Protein AF-A0A2D4IAH4-F1 (afdb_monomer_lite)

pLDDT: mean 91.35, std 11.67, range [55.0, 98.5]

Sequence (108 aa):
AYKLTPSGYEWGRQNTDKGNNPKGYLPSHYERVQMLLSDRFLGFFMVPAQSSWNYNFMGVRHDPNMKYELQLANPKEFYHEVHRPSHFLNFALLQEGEVYSADREDLY

Organism: NCBI:txid129467

Radius of gyration: 23.67 Å; chains: 1; bounding box: 60×44×48 Å

Structure (mmCIF, N/CA/C/O backbone):
data_AF-A0A2D4IAH4-F1
#
_entry.id   AF-A0A2D4IAH4-F1
#
loop_
_atom_site.group_PDB
_atom_site.id
_atom_site.type_symbol
_atom_site.label_atom_id
_atom_site.label_alt_id
_atom_site.label_comp_id
_atom_site.label_asym_id
_atom_site.label_entity_id
_atom_site.label_seq_id
_atom_site.pdbx_PDB_ins_code
_atom_site.Cartn_x
_atom_site.Cartn_y
_atom_site.Cartn_z
_atom_site.occupancy
_atom_site.B_iso_or_equiv
_atom_site.auth_seq_id
_atom_site.auth_comp_id
_atom_site.auth_asym_id
_atom_site.auth_atom_id
_atom_site.pdbx_PDB_model_num
ATOM 1 N N . ALA A 1 1 ? -2.003 -2.938 16.157 1.00 94.25 1 ALA A N 1
ATOM 2 C CA . ALA A 1 1 ? -2.976 -2.637 15.092 1.00 94.25 1 ALA A CA 1
ATOM 3 C C . ALA A 1 1 ? -3.923 -1.540 15.570 1.00 94.25 1 ALA A C 1
ATOM 5 O O . ALA A 1 1 ? -4.092 -1.386 16.780 1.00 94.25 1 ALA A O 1
ATOM 6 N N . TYR A 1 2 ? -4.510 -0.781 14.644 1.00 97.81 2 TYR A N 1
ATOM 7 C CA . TYR A 1 2 ? -5.441 0.312 14.937 1.00 97.81 2 TYR A CA 1
ATOM 8 C C . TYR A 1 2 ? -6.688 0.187 14.063 1.00 97.81 2 TYR A C 1
ATOM 10 O O . TYR A 1 2 ? -6.593 -0.301 12.939 1.00 97.81 2 TYR A O 1
ATOM 18 N N . LYS A 1 3 ? -7.834 0.647 14.566 1.00 98.06 3 LYS A N 1
ATOM 19 C CA . LYS A 1 3 ? -9.050 0.865 13.768 1.00 98.06 3 LYS A CA 1
ATOM 20 C C . LYS A 1 3 ? -9.460 2.335 13.859 1.00 98.06 3 LYS A C 1
ATOM 22 O O . LYS A 1 3 ? -9.209 2.970 14.884 1.00 98.06 3 LYS A O 1
ATOM 27 N N . LEU A 1 4 ? -10.083 2.861 12.809 1.00 98.00 4 LEU A N 1
ATOM 28 C CA . LEU A 1 4 ? -10.645 4.212 12.822 1.00 98.00 4 LEU A CA 1
ATOM 29 C C . LEU A 1 4 ? -11.924 4.261 13.662 1.00 98.00 4 LEU A C 1
ATOM 31 O O . LEU A 1 4 ? -12.715 3.316 13.649 1.00 98.00 4 LEU A O 1
ATOM 35 N N . THR A 1 5 ? -12.138 5.381 14.349 1.00 98.19 5 THR A N 1
ATOM 36 C CA . THR A 1 5 ? -13.449 5.728 14.911 1.00 98.19 5 THR A CA 1
ATOM 37 C C . THR A 1 5 ? -14.321 6.390 13.837 1.00 98.19 5 THR A C 1
ATOM 39 O O . THR A 1 5 ? -13.786 6.938 12.868 1.00 98.19 5 THR A O 1
ATOM 42 N N . PRO A 1 6 ? -15.659 6.410 13.988 1.00 98.12 6 PRO A N 1
ATOM 43 C CA . PRO A 1 6 ? -16.531 7.147 13.069 1.00 98.12 6 PRO A CA 1
ATOM 44 C C . PRO A 1 6 ? -16.164 8.635 12.950 1.00 98.12 6 PRO A C 1
ATOM 46 O O . PRO A 1 6 ? -16.146 9.183 11.851 1.00 98.12 6 PRO A O 1
ATOM 49 N N . SER A 1 7 ? -15.797 9.279 14.065 1.00 97.44 7 SER A N 1
ATOM 50 C CA . SER A 1 7 ? -15.331 10.671 14.062 1.00 97.44 7 SER A CA 1
ATOM 51 C C . SER A 1 7 ? -13.999 10.838 13.327 1.00 97.44 7 SER A C 1
ATOM 53 O O . SER A 1 7 ? -13.841 11.790 12.567 1.00 97.44 7 SER A O 1
ATOM 55 N N . GLY A 1 8 ? -13.065 9.895 13.492 1.00 97.69 8 GLY A N 1
ATOM 56 C CA . GLY A 1 8 ? -11.800 9.887 12.759 1.00 97.69 8 GLY A CA 1
ATOM 57 C C . GLY A 1 8 ? -11.974 9.719 11.250 1.00 97.69 8 GLY A C 1
ATOM 58 O O . GLY A 1 8 ? -11.267 10.372 10.484 1.00 97.69 8 GLY A O 1
ATOM 59 N N . TYR A 1 9 ? -12.938 8.899 10.818 1.00 97.69 9 TYR A N 1
ATOM 60 C CA . TYR A 1 9 ? -13.299 8.766 9.406 1.00 97.69 9 TYR A CA 1
ATOM 61 C C . TYR A 1 9 ? -13.852 10.076 8.830 1.00 97.69 9 TYR A C 1
ATOM 63 O O . TYR A 1 9 ? -13.361 10.535 7.798 1.00 97.69 9 TYR A O 1
ATOM 71 N N . GLU A 1 10 ? -14.829 10.703 9.497 1.00 97.56 10 GLU A N 1
ATOM 72 C CA . GLU A 1 10 ? -15.417 11.950 8.990 1.00 97.56 10 GLU A CA 1
ATOM 73 C C . GLU A 1 10 ? -14.407 13.090 8.931 1.00 97.56 10 GLU A C 1
ATOM 75 O O . GLU A 1 10 ? -14.366 13.824 7.943 1.00 97.56 10 GLU A O 1
ATOM 80 N N . TRP A 1 11 ? -13.542 13.200 9.941 1.00 96.69 11 TRP A N 1
ATOM 81 C CA . TRP A 1 11 ? -12.441 14.153 9.905 1.00 96.69 11 TRP A CA 1
ATOM 82 C C . TRP A 1 11 ? -11.466 13.846 8.757 1.00 96.69 11 TRP A C 1
ATOM 84 O O . TRP A 1 11 ? -11.141 14.731 7.966 1.00 96.69 11 TRP A O 1
ATOM 94 N N . GLY A 1 12 ? -11.032 12.589 8.620 1.00 95.81 12 GLY A N 1
ATOM 95 C CA . GLY A 1 12 ? -10.029 12.187 7.632 1.00 95.81 12 GLY A CA 1
ATOM 96 C C . GLY A 1 12 ? -10.490 12.357 6.184 1.00 95.81 12 GLY A C 1
ATOM 97 O O . GLY A 1 12 ? -9.695 12.752 5.337 1.00 95.81 12 GLY A O 1
ATOM 98 N N . ARG A 1 13 ? -11.777 12.122 5.898 1.00 95.81 13 ARG A N 1
ATOM 99 C CA . ARG A 1 13 ? -12.362 12.313 4.559 1.00 95.81 13 ARG A CA 1
ATOM 100 C C . ARG A 1 13 ? -12.405 13.785 4.135 1.00 95.81 13 ARG A C 1
ATOM 102 O O . ARG A 1 13 ? -12.358 14.073 2.943 1.00 95.81 13 ARG A O 1
ATOM 109 N N . GLN A 1 14 ? -12.529 14.704 5.092 1.00 95.31 14 GLN A N 1
ATOM 110 C CA . GLN A 1 14 ? -12.635 16.145 4.840 1.00 95.31 14 GLN A CA 1
ATOM 111 C C . GLN A 1 14 ? -11.275 16.856 4.901 1.00 95.31 14 GLN A C 1
ATOM 113 O O . GLN A 1 14 ? -11.135 17.961 4.378 1.00 95.31 14 GLN A O 1
ATOM 118 N N . ASN A 1 15 ? -10.270 16.243 5.533 1.00 94.19 15 ASN A N 1
ATOM 119 C CA . ASN A 1 15 ? -8.951 16.838 5.681 1.00 94.19 15 ASN A CA 1
ATOM 120 C C . ASN A 1 15 ? -8.150 16.805 4.368 1.00 94.19 15 ASN A C 1
ATOM 122 O O . ASN A 1 15 ? -7.845 15.742 3.832 1.00 94.19 15 ASN A O 1
ATOM 126 N N . THR A 1 16 ? -7.732 17.979 3.895 1.00 92.94 16 THR A N 1
ATOM 127 C CA . THR A 1 16 ? -6.851 18.132 2.723 1.00 92.94 16 THR A CA 1
ATOM 128 C C . THR A 1 16 ? -5.433 18.570 3.090 1.00 92.94 16 THR A C 1
ATOM 130 O O . THR A 1 16 ? -4.571 18.636 2.212 1.00 92.94 16 THR A O 1
ATOM 133 N N . ASP A 1 17 ? -5.180 18.896 4.361 1.00 93.31 17 ASP A N 1
ATOM 134 C CA . ASP A 1 17 ? -3.863 19.304 4.844 1.00 93.31 17 ASP A CA 1
ATOM 135 C C . ASP A 1 17 ? -2.936 18.085 4.964 1.00 93.31 17 ASP A C 1
ATOM 137 O O . ASP A 1 17 ? -3.265 17.097 5.627 1.00 93.31 17 ASP A O 1
ATOM 141 N N . LYS A 1 18 ? -1.780 18.167 4.296 1.00 91.00 18 LYS A N 1
ATOM 142 C CA . LYS A 1 18 ? -0.743 17.124 4.248 1.00 91.00 18 LYS A CA 1
ATOM 143 C C . LYS A 1 18 ? 0.416 17.383 5.218 1.00 91.00 18 LYS A C 1
ATOM 145 O O . LYS A 1 18 ? 1.403 16.651 5.185 1.00 91.00 18 LYS A O 1
ATOM 150 N N . GLY A 1 19 ? 0.341 18.438 6.029 1.00 92.31 19 GLY A N 1
ATOM 151 C CA . GLY A 1 19 ? 1.327 18.731 7.064 1.00 92.31 19 GLY A CA 1
ATOM 152 C C . GLY A 1 19 ? 1.311 17.713 8.209 1.00 92.31 19 GLY A C 1
ATOM 153 O O . GLY A 1 19 ? 0.390 16.915 8.353 1.00 92.31 19 GLY A O 1
ATOM 154 N N . ASN A 1 20 ? 2.332 17.769 9.067 1.00 88.19 20 ASN A N 1
ATOM 155 C CA . ASN A 1 20 ? 2.477 16.836 10.194 1.00 88.19 20 ASN A CA 1
ATOM 156 C C . ASN A 1 20 ? 1.454 17.057 11.323 1.00 88.19 20 ASN A C 1
ATOM 158 O O . ASN A 1 20 ? 1.204 16.141 12.099 1.00 88.19 20 ASN A O 1
ATOM 162 N N . ASN A 1 21 ? 0.880 18.260 11.433 1.00 89.31 21 ASN A N 1
ATOM 163 C CA . ASN A 1 21 ? -0.105 18.618 12.459 1.00 89.31 21 ASN A CA 1
ATOM 164 C C . ASN A 1 21 ? -1.339 19.262 11.813 1.00 89.31 21 ASN A C 1
ATOM 166 O O . ASN A 1 21 ? -1.545 20.471 11.957 1.00 89.31 21 ASN A O 1
ATOM 170 N N . PRO A 1 22 ? -2.140 18.482 11.070 1.00 93.75 22 PRO A N 1
ATOM 171 C CA . PRO A 1 22 ? -3.304 19.015 10.388 1.00 93.75 22 PRO A CA 1
ATOM 172 C C . PRO A 1 22 ? -4.354 19.478 11.399 1.00 93.75 22 PRO A C 1
ATOM 174 O O . PRO A 1 22 ? -4.575 18.862 12.449 1.00 93.75 22 PRO A O 1
ATOM 177 N N . LYS A 1 23 ? -5.016 20.593 11.084 1.00 92.44 23 LYS A N 1
ATOM 178 C CA . LYS A 1 23 ? -6.012 21.205 11.970 1.00 92.44 23 LYS A CA 1
ATOM 179 C C . LYS A 1 23 ? -7.125 20.208 12.324 1.00 92.44 23 LYS A C 1
ATOM 181 O O . LYS A 1 23 ? -7.716 19.565 11.459 1.00 92.44 23 LYS A O 1
ATOM 186 N N . GLY A 1 24 ? -7.450 20.123 13.613 1.00 93.25 24 GLY A N 1
ATOM 187 C CA . GLY A 1 24 ? -8.529 19.265 14.110 1.00 93.25 24 GLY A CA 1
ATOM 188 C C . GLY A 1 24 ? -8.159 17.789 14.263 1.00 93.25 24 GLY A C 1
ATOM 189 O O . GLY A 1 24 ? -9.022 17.012 14.656 1.00 93.25 24 GLY A O 1
ATOM 190 N N . TYR A 1 25 ? -6.908 17.395 14.001 1.00 95.56 25 TYR A N 1
ATOM 191 C CA . TYR A 1 25 ? -6.429 16.067 14.375 1.00 95.56 25 TYR A CA 1
ATOM 192 C C . TYR A 1 25 ? -6.542 15.854 15.889 1.00 95.56 25 TYR A C 1
ATOM 194 O O . TYR A 1 25 ? -6.103 16.694 16.678 1.00 95.56 25 TYR A O 1
ATOM 202 N N . LEU A 1 26 ? -7.086 14.703 16.287 1.00 95.62 26 LEU A N 1
ATOM 203 C CA . LEU A 1 26 ? -7.164 14.269 17.676 1.00 95.62 26 LEU A CA 1
ATOM 204 C C . LEU A 1 26 ? -6.737 12.796 17.788 1.00 95.62 26 LEU A C 1
ATOM 206 O O . LEU A 1 26 ? -7.137 11.981 16.954 1.00 95.62 26 LEU A O 1
ATOM 210 N N . PRO A 1 27 ? -6.012 12.401 18.852 1.00 96.12 27 PRO A N 1
ATOM 211 C CA . PRO A 1 27 ? -5.667 10.996 19.094 1.00 96.12 27 PRO A CA 1
ATOM 212 C C . PRO A 1 27 ? -6.880 10.059 19.246 1.00 96.12 27 PRO A C 1
ATOM 214 O O . PRO A 1 27 ? -6.733 8.848 19.131 1.00 96.12 27 PRO A O 1
ATOM 217 N N . SER A 1 28 ? -8.080 10.602 19.490 1.00 97.12 28 SER A N 1
ATOM 218 C CA . SER A 1 28 ? -9.350 9.861 19.554 1.00 97.12 28 SER A CA 1
ATOM 219 C C . SER A 1 28 ? -9.907 9.449 18.182 1.00 97.12 28 SER A C 1
ATOM 221 O O . SER A 1 28 ? -10.940 8.783 18.109 1.00 97.12 28 SER A O 1
ATOM 223 N N . HIS A 1 29 ? -9.245 9.819 17.081 1.00 97.75 29 HIS A N 1
ATOM 224 C CA . HIS A 1 29 ? -9.624 9.401 15.726 1.00 97.75 29 HIS A CA 1
ATOM 225 C C . HIS A 1 29 ? -9.351 7.914 15.447 1.00 97.75 29 HIS A C 1
ATOM 227 O O . HIS A 1 29 ? -9.814 7.374 14.440 1.00 97.75 29 HIS A O 1
ATOM 233 N N . TYR A 1 30 ? -8.624 7.230 16.332 1.00 98.06 30 TYR A N 1
ATOM 234 C CA . TYR A 1 30 ? -8.355 5.804 16.225 1.00 98.06 30 TYR A CA 1
ATOM 235 C C . TYR A 1 30 ? -8.303 5.123 17.593 1.00 98.06 30 TYR A C 1
ATOM 237 O O . TYR A 1 30 ? -8.027 5.732 18.623 1.00 98.06 30 TYR A O 1
ATOM 245 N N . GLU A 1 31 ? -8.521 3.813 17.583 1.00 98.00 31 GLU A N 1
ATOM 246 C CA . GLU A 1 31 ? -8.466 2.955 18.764 1.00 98.00 31 GLU A CA 1
ATOM 247 C C . GLU A 1 31 ? -7.419 1.858 18.562 1.00 98.00 31 GLU A C 1
ATOM 249 O O . GLU A 1 31 ? -7.249 1.339 17.454 1.00 98.00 31 GLU A O 1
ATOM 254 N N . ARG A 1 32 ? -6.734 1.455 19.639 1.00 98.06 32 ARG A N 1
ATOM 255 C CA . ARG A 1 32 ? -5.858 0.275 19.618 1.00 98.06 32 ARG A CA 1
ATOM 256 C C . ARG A 1 32 ? -6.711 -0.989 19.532 1.00 98.06 32 ARG A C 1
ATOM 258 O O . ARG A 1 32 ? -7.681 -1.127 20.268 1.00 98.06 32 ARG A O 1
ATOM 265 N N . VAL A 1 33 ? -6.295 -1.936 18.696 1.00 98.38 33 VAL A N 1
ATOM 266 C CA . VAL A 1 33 ? -6.894 -3.276 18.636 1.00 98.38 33 VAL A CA 1
ATOM 267 C C . VAL A 1 33 ? -5.836 -4.350 18.854 1.00 98.38 33 VAL A C 1
ATOM 269 O O . VAL A 1 33 ? -4.659 -4.171 18.510 1.00 98.38 33 VAL A O 1
ATOM 272 N N . GLN A 1 34 ? -6.257 -5.460 19.457 1.00 98.25 34 GLN A N 1
ATOM 273 C CA . GLN A 1 34 ? -5.394 -6.604 19.720 1.00 98.25 34 GLN A CA 1
ATOM 274 C C . GLN A 1 34 ? -4.961 -7.255 18.401 1.00 98.25 34 GLN A C 1
ATOM 276 O O . GLN A 1 34 ? -5.752 -7.400 17.474 1.00 98.25 34 GLN A O 1
ATOM 281 N N . MET A 1 35 ? -3.691 -7.639 18.326 1.00 98.12 35 MET A N 1
ATOM 282 C CA . MET A 1 35 ? -3.099 -8.337 17.190 1.00 98.12 35 MET A CA 1
ATOM 283 C C . MET A 1 35 ? -2.162 -9.402 17.742 1.00 98.12 35 MET A C 1
ATOM 285 O O . MET A 1 35 ? -1.374 -9.114 18.642 1.00 98.12 35 MET A O 1
ATOM 289 N N . LEU A 1 36 ? -2.276 -10.620 17.223 1.00 97.88 36 LEU A N 1
ATOM 290 C CA . LEU A 1 36 ? -1.519 -11.785 17.664 1.00 97.88 36 LEU A CA 1
ATOM 291 C C . LEU A 1 36 ? -0.769 -12.361 16.463 1.00 97.88 36 LEU A C 1
ATOM 293 O O . LEU A 1 36 ? -1.310 -12.390 15.359 1.00 97.88 36 LEU A O 1
ATOM 297 N N . LEU A 1 37 ? 0.463 -12.814 16.683 1.00 98.12 37 LEU A N 1
ATOM 298 C CA . LEU A 1 37 ? 1.230 -13.555 15.684 1.00 98.12 37 LEU A CA 1
ATOM 299 C C . LEU A 1 37 ? 0.998 -15.051 15.898 1.00 98.12 37 LEU A C 1
ATOM 301 O O . LEU A 1 37 ? 0.958 -15.512 17.039 1.00 98.12 37 LEU A O 1
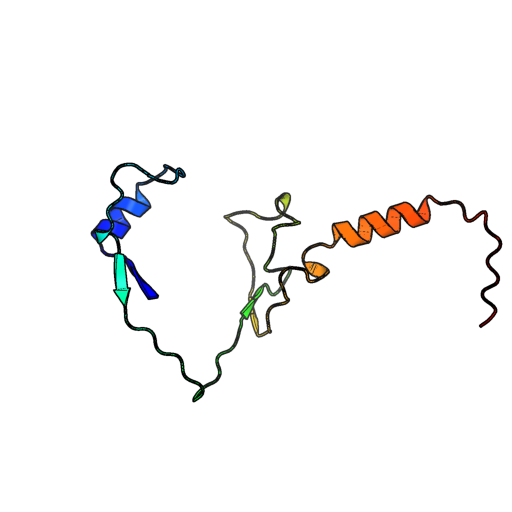ATOM 305 N N . SER A 1 38 ? 0.830 -15.797 14.809 1.00 97.88 38 SER A N 1
ATOM 306 C CA . SER A 1 38 ? 0.659 -17.246 14.844 1.00 97.88 38 SER A CA 1
ATOM 307 C C . SER A 1 38 ? 1.493 -17.900 13.755 1.00 97.88 38 SER A C 1
ATOM 309 O O . SER A 1 38 ? 1.553 -17.416 12.631 1.00 97.88 38 SER A O 1
ATOM 311 N N . ASP A 1 39 ? 2.105 -19.015 14.117 1.00 97.69 39 ASP A N 1
ATOM 312 C CA . ASP A 1 39 ? 2.841 -19.946 13.268 1.00 97.69 39 ASP A CA 1
ATOM 313 C C . ASP A 1 39 ? 1.987 -21.159 12.847 1.00 97.69 39 ASP A C 1
ATOM 315 O O . ASP A 1 39 ? 2.458 -22.035 12.128 1.00 97.69 39 ASP A O 1
ATOM 319 N N . ARG A 1 40 ? 0.716 -21.225 13.279 1.00 98.19 40 ARG A N 1
ATOM 320 C CA . ARG A 1 40 ? -0.173 -22.382 13.058 1.00 98.19 40 ARG A CA 1
ATOM 321 C C . ARG A 1 40 ? -0.740 -22.474 11.645 1.00 98.19 40 ARG A C 1
ATOM 323 O O . ARG A 1 40 ? -1.261 -23.519 11.266 1.00 98.19 40 ARG A O 1
ATOM 330 N N . PHE A 1 41 ? -0.707 -21.381 10.895 1.00 97.75 41 PHE A N 1
ATOM 331 C CA . PHE A 1 41 ? -1.212 -21.298 9.531 1.00 97.75 41 PHE A CA 1
ATOM 332 C C . PHE A 1 41 ? -0.302 -20.401 8.697 1.00 97.75 41 PHE A C 1
ATOM 334 O O . PHE A 1 41 ? 0.324 -19.476 9.214 1.00 97.75 41 PHE A O 1
ATOM 341 N N . LEU A 1 42 ? -0.250 -20.672 7.395 1.00 98.00 42 LEU A N 1
ATOM 342 C CA . LEU A 1 42 ? 0.515 -19.886 6.435 1.00 98.00 42 LEU A CA 1
ATOM 343 C C . LEU A 1 42 ? -0.440 -19.035 5.599 1.00 98.00 42 LEU A C 1
ATOM 345 O O . LEU A 1 42 ? -1.423 -19.539 5.057 1.00 98.00 42 LEU A O 1
ATOM 349 N N . GLY A 1 43 ? -0.148 -17.739 5.512 1.00 97.94 43 GLY A N 1
ATOM 350 C CA . GLY A 1 43 ? -0.792 -16.841 4.557 1.00 97.94 43 GLY A CA 1
ATOM 351 C C . GLY A 1 43 ? -0.155 -16.938 3.170 1.00 97.94 43 GLY A C 1
ATOM 352 O O . GLY A 1 43 ? 0.800 -17.681 2.951 1.00 97.94 43 GLY A O 1
ATOM 353 N N . PHE A 1 44 ? -0.664 -16.142 2.237 1.00 98.12 44 PHE A N 1
ATOM 354 C CA . PHE A 1 44 ? -0.103 -15.990 0.896 1.00 98.12 44 PHE A CA 1
ATOM 355 C C . PHE A 1 44 ? -0.108 -14.516 0.484 1.00 98.12 44 PHE A C 1
ATOM 357 O O . PHE A 1 44 ? -0.769 -13.686 1.111 1.00 98.12 44 PHE A O 1
ATOM 364 N N . PHE A 1 45 ? 0.623 -14.201 -0.584 1.00 98.50 45 PHE A N 1
ATOM 365 C CA . PHE A 1 45 ? 0.664 -12.871 -1.184 1.00 98.50 45 PHE A CA 1
ATOM 366 C C . PHE A 1 45 ? -0.002 -12.860 -2.559 1.00 98.50 45 PHE A C 1
ATOM 368 O O . PHE A 1 45 ? -0.017 -13.863 -3.270 1.00 98.50 45 PHE A O 1
ATOM 375 N N . MET A 1 46 ? -0.513 -11.694 -2.942 1.00 97.94 46 MET A N 1
ATOM 376 C CA . MET A 1 46 ? -0.895 -11.385 -4.316 1.00 97.94 46 MET A CA 1
ATOM 377 C C . MET A 1 46 ? -0.127 -10.145 -4.758 1.00 97.94 46 MET A C 1
ATOM 379 O O . MET A 1 46 ? 0.056 -9.211 -3.977 1.00 97.94 46 MET A O 1
ATOM 383 N N . VAL A 1 47 ? 0.327 -10.142 -6.005 1.00 98.06 47 VAL A N 1
ATOM 384 C CA . VAL A 1 47 ? 1.121 -9.054 -6.594 1.00 98.06 47 VAL A CA 1
ATOM 385 C C . VAL A 1 47 ? 0.487 -8.604 -7.908 1.00 98.06 47 VAL A C 1
ATOM 387 O O . VAL A 1 47 ? -0.280 -9.375 -8.491 1.00 98.06 47 VAL A O 1
ATOM 390 N N . PRO A 1 48 ? 0.789 -7.391 -8.408 1.00 97.81 48 PRO A N 1
ATOM 391 C CA . PRO A 1 48 ? 0.359 -6.983 -9.742 1.00 97.81 48 PRO A CA 1
ATOM 392 C C . PRO A 1 48 ? 0.748 -8.029 -10.801 1.00 97.81 48 PRO A C 1
ATOM 394 O O . PRO A 1 48 ? 1.879 -8.519 -10.829 1.00 97.81 48 PRO A O 1
ATOM 397 N N . ALA A 1 49 ? -0.206 -8.413 -11.651 1.00 95.62 49 ALA A N 1
ATOM 398 C CA . ALA A 1 49 ? -0.005 -9.414 -12.700 1.00 95.62 49 ALA A CA 1
ATOM 399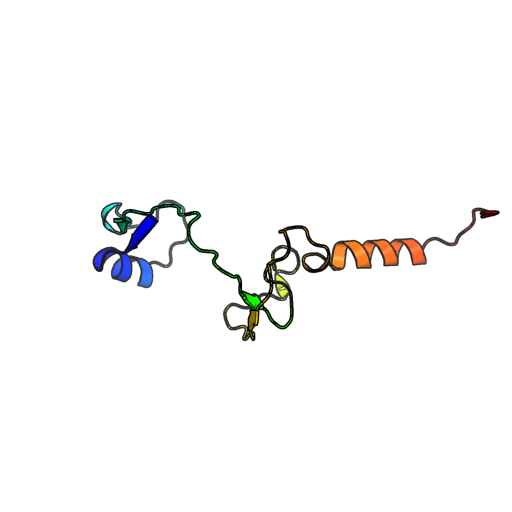 C C . ALA A 1 49 ? 0.976 -8.914 -13.766 1.00 95.62 49 ALA A C 1
ATOM 401 O O . ALA A 1 49 ? 1.842 -9.640 -14.248 1.00 95.62 49 ALA A O 1
ATOM 402 N N . GLN A 1 50 ? 0.837 -7.636 -14.101 1.00 85.38 50 GLN A N 1
ATOM 403 C CA . GLN A 1 50 ? 1.699 -6.914 -15.015 1.00 85.38 50 GLN A CA 1
ATOM 404 C C . GLN A 1 50 ? 2.329 -5.772 -14.223 1.00 85.38 50 GLN A C 1
ATOM 406 O O . GLN A 1 50 ? 1.615 -5.009 -13.573 1.00 85.38 50 GLN A O 1
ATOM 411 N N . SER A 1 51 ? 3.654 -5.641 -14.308 1.00 80.38 51 SER A N 1
ATOM 412 C CA . SER A 1 51 ? 4.459 -4.628 -13.609 1.00 80.38 51 SER A CA 1
ATOM 413 C C . SER A 1 51 ? 4.859 -4.955 -12.161 1.00 80.38 51 SER A C 1
ATOM 415 O O . SER A 1 51 ? 4.548 -5.984 -11.570 1.00 80.38 51 SER A O 1
ATOM 417 N N . SER A 1 52 ? 5.657 -4.039 -11.632 1.00 93.31 52 SER A N 1
ATOM 418 C CA . SER A 1 52 ? 6.157 -3.948 -10.273 1.00 93.31 52 SER A CA 1
ATOM 419 C C . SER A 1 52 ? 5.074 -3.436 -9.315 1.00 93.31 52 SER A C 1
ATOM 421 O O . SER A 1 52 ? 4.245 -2.619 -9.703 1.00 93.31 52 SER A O 1
ATOM 423 N N . TRP A 1 53 ? 5.120 -3.836 -8.040 1.00 97.00 53 TRP A N 1
ATOM 424 C CA . TRP A 1 53 ? 4.374 -3.149 -6.974 1.00 97.00 53 TRP A CA 1
ATOM 425 C C . TRP A 1 53 ? 5.064 -1.844 -6.532 1.00 97.00 53 TRP A C 1
ATOM 427 O O . TRP A 1 53 ? 4.423 -0.947 -5.992 1.00 97.00 53 TRP A O 1
ATOM 437 N N . ASN A 1 54 ? 6.373 -1.724 -6.765 1.00 97.81 54 ASN A N 1
ATOM 438 C CA . ASN A 1 54 ? 7.189 -0.582 -6.375 1.00 97.81 54 ASN A CA 1
ATOM 439 C C . ASN A 1 54 ? 7.400 0.387 -7.551 1.00 97.81 54 ASN A C 1
ATOM 441 O O . ASN A 1 54 ? 8.034 0.030 -8.548 1.00 97.81 54 ASN A O 1
ATOM 445 N N . TYR A 1 55 ? 6.921 1.622 -7.398 1.00 97.12 55 TYR A N 1
ATOM 446 C CA . TYR A 1 55 ? 7.083 2.708 -8.371 1.00 97.12 55 TYR A CA 1
ATOM 447 C C . TYR A 1 55 ? 8.026 3.827 -7.895 1.00 97.12 55 TYR A C 1
ATOM 449 O O . TYR A 1 55 ? 8.109 4.861 -8.550 1.00 97.12 55 TYR A O 1
ATOM 457 N N . ASN A 1 56 ? 8.789 3.645 -6.808 1.00 97.44 56 ASN A N 1
ATOM 458 C CA . ASN A 1 56 ? 9.686 4.691 -6.286 1.00 97.44 56 ASN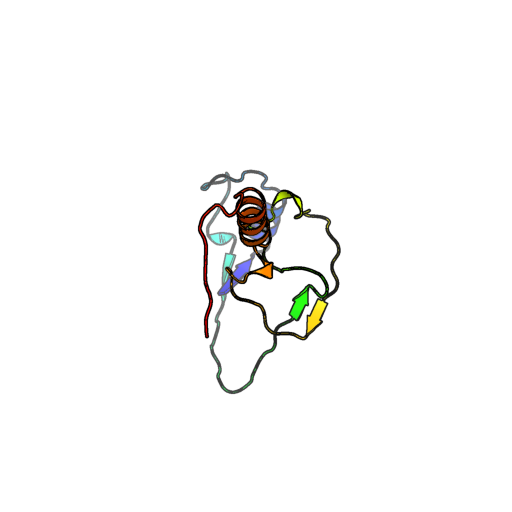 A CA 1
ATOM 459 C C . ASN A 1 56 ? 10.751 5.153 -7.306 1.00 97.44 56 ASN A C 1
ATOM 461 O O . ASN A 1 56 ? 11.075 6.335 -7.345 1.00 97.44 56 ASN A O 1
ATOM 465 N N . PHE A 1 57 ? 11.242 4.261 -8.178 1.00 96.06 57 PHE A N 1
ATOM 466 C CA . PHE A 1 57 ? 12.174 4.603 -9.272 1.00 96.06 57 PHE A CA 1
ATOM 467 C C . PHE A 1 57 ? 11.481 4.797 -10.631 1.00 96.06 57 PHE A C 1
ATOM 469 O O . PHE A 1 57 ? 12.134 5.034 -11.644 1.00 96.06 57 PHE A O 1
ATOM 476 N N . MET A 1 58 ? 10.152 4.678 -10.669 1.00 94.38 58 MET A N 1
ATOM 477 C CA . MET A 1 58 ? 9.324 4.790 -11.873 1.00 94.38 58 MET A CA 1
ATOM 478 C C . MET A 1 58 ? 8.134 5.730 -11.632 1.00 94.38 58 MET A C 1
ATOM 480 O O . MET A 1 58 ? 7.048 5.498 -12.156 1.00 94.38 58 MET A O 1
ATOM 484 N N . GLY A 1 59 ? 8.328 6.788 -10.835 1.00 93.38 59 GLY A N 1
ATOM 485 C CA . GLY A 1 59 ? 7.237 7.615 -10.303 1.00 93.38 59 GLY A CA 1
ATOM 486 C C . GLY A 1 59 ? 6.315 8.212 -11.369 1.00 93.38 59 GLY A C 1
ATOM 487 O O . GLY A 1 59 ? 5.108 8.247 -11.176 1.00 93.38 59 GLY A O 1
ATOM 488 N N . VAL A 1 60 ? 6.856 8.581 -12.536 1.00 94.75 60 VAL A N 1
ATOM 489 C CA . VAL A 1 60 ? 6.076 9.113 -13.675 1.00 94.75 60 VAL A CA 1
ATOM 490 C C . VAL A 1 60 ? 5.069 8.093 -14.229 1.00 94.75 60 VAL A C 1
ATOM 492 O O . VAL A 1 60 ? 4.076 8.477 -14.835 1.00 94.75 60 VAL A O 1
ATOM 495 N N . ARG A 1 61 ? 5.302 6.789 -14.028 1.00 94.12 61 ARG A N 1
ATOM 496 C CA . ARG A 1 61 ? 4.392 5.716 -14.462 1.00 94.12 61 ARG A CA 1
ATOM 497 C C . ARG A 1 61 ? 3.303 5.393 -13.436 1.00 94.12 61 ARG A C 1
ATOM 499 O O . ARG A 1 61 ? 2.414 4.609 -13.753 1.00 94.12 61 ARG A O 1
ATOM 506 N N . HIS A 1 62 ? 3.383 5.935 -12.222 1.00 96.50 62 HIS A N 1
ATOM 507 C CA . HIS A 1 62 ? 2.371 5.716 -11.195 1.00 96.50 62 HIS A CA 1
ATOM 508 C C . HIS A 1 62 ? 1.239 6.733 -11.342 1.00 96.50 62 HIS A C 1
ATOM 510 O O . HIS A 1 62 ? 1.472 7.940 -11.287 1.00 96.50 62 HIS A O 1
ATOM 516 N N . ASP A 1 63 ? 0.009 6.238 -11.445 1.00 95.75 63 ASP A N 1
ATOM 517 C CA . ASP A 1 63 ? -1.195 7.060 -11.529 1.00 95.75 63 ASP A CA 1
ATOM 518 C C . ASP A 1 63 ? -2.218 6.609 -10.469 1.00 95.75 63 ASP A C 1
ATOM 520 O O . ASP A 1 63 ? -2.487 5.410 -10.371 1.00 95.75 63 ASP A O 1
ATOM 524 N N . PRO A 1 64 ? -2.821 7.520 -9.679 1.00 95.88 64 PRO A N 1
ATOM 525 C CA . PRO A 1 64 ? -3.818 7.157 -8.665 1.00 95.88 64 PRO A CA 1
ATOM 526 C C . PRO A 1 64 ? -5.046 6.402 -9.199 1.00 95.88 64 PRO A C 1
ATOM 528 O O . PRO A 1 64 ? -5.714 5.707 -8.438 1.00 95.88 64 PRO A O 1
ATOM 531 N N . ASN A 1 65 ? -5.359 6.538 -10.489 1.00 97.19 65 ASN A N 1
ATOM 532 C CA . ASN A 1 65 ? -6.489 5.896 -11.153 1.00 97.19 65 ASN A CA 1
ATOM 533 C C . ASN A 1 65 ? -6.085 4.650 -11.960 1.00 97.19 65 ASN A C 1
ATOM 535 O O . ASN A 1 65 ? -6.948 4.065 -12.629 1.00 97.19 65 ASN A O 1
ATOM 539 N N . MET A 1 66 ? -4.813 4.228 -11.905 1.00 95.56 66 MET A N 1
ATOM 540 C CA . MET A 1 66 ? -4.318 3.072 -12.651 1.00 95.56 66 MET A CA 1
ATOM 541 C C . MET A 1 66 ? -5.125 1.803 -12.346 1.00 95.56 66 MET A C 1
ATOM 543 O O . MET A 1 66 ? -5.523 1.542 -11.208 1.00 95.56 66 MET A O 1
ATOM 547 N N . LYS A 1 67 ? -5.357 0.991 -13.378 1.00 96.19 67 LYS A N 1
ATOM 548 C CA . LYS A 1 67 ? -5.971 -0.335 -13.252 1.00 96.19 67 LYS A CA 1
ATOM 549 C C . LYS A 1 67 ? -4.888 -1.398 -13.355 1.00 96.19 67 LYS A C 1
ATOM 551 O O . LYS A 1 67 ? -3.949 -1.248 -14.132 1.00 96.19 67 LYS A O 1
ATOM 556 N N . TYR A 1 68 ? -5.016 -2.448 -12.557 1.00 96.38 68 TYR A N 1
ATOM 557 C CA . TYR A 1 68 ? -4.083 -3.562 -12.536 1.00 96.38 68 TYR A CA 1
ATOM 558 C C . TYR A 1 68 ? -4.833 -4.847 -12.207 1.00 96.38 68 TYR A C 1
ATOM 560 O O . TYR A 1 68 ? -5.773 -4.847 -11.414 1.00 96.38 68 TYR A O 1
ATOM 568 N N . GLU A 1 69 ? -4.379 -5.936 -12.811 1.00 97.88 69 GLU A N 1
ATOM 569 C CA . GLU A 1 69 ? -4.780 -7.288 -12.442 1.00 97.88 69 GLU A CA 1
ATOM 570 C C . GLU A 1 69 ? -3.858 -7.813 -11.338 1.00 97.88 69 GLU A C 1
ATOM 572 O O . GLU A 1 69 ? -2.740 -7.318 -11.159 1.00 97.88 69 GLU A O 1
ATOM 577 N N . LEU A 1 70 ? -4.302 -8.833 -10.608 1.00 98.12 70 LEU A N 1
ATOM 578 C CA . LEU A 1 70 ? -3.511 -9.490 -9.568 1.00 98.12 70 LEU A CA 1
ATOM 579 C C . LEU A 1 70 ? -3.184 -10.932 -9.951 1.00 98.12 70 LEU A C 1
ATOM 581 O O . LEU A 1 70 ? -3.963 -11.608 -10.616 1.00 98.12 70 LEU A O 1
ATOM 585 N N . GLN A 1 71 ? -2.041 -11.416 -9.473 1.00 98.00 71 GLN A N 1
ATOM 586 C CA . GLN A 1 71 ? -1.628 -12.813 -9.577 1.00 98.00 71 GLN A CA 1
ATOM 587 C C . GLN A 1 71 ? -1.169 -13.354 -8.220 1.00 98.00 71 GLN A C 1
ATOM 589 O O . GLN A 1 71 ? -0.699 -12.603 -7.360 1.00 98.00 71 GLN A O 1
ATOM 594 N N . LEU A 1 72 ? -1.282 -14.671 -8.041 1.00 98.12 72 LEU A N 1
ATOM 595 C CA . LEU A 1 72 ? -0.794 -15.382 -6.862 1.00 98.12 72 LEU A CA 1
ATOM 596 C C . LEU A 1 72 ? 0.718 -15.621 -6.990 1.00 98.12 72 LEU A C 1
ATOM 598 O O . LEU A 1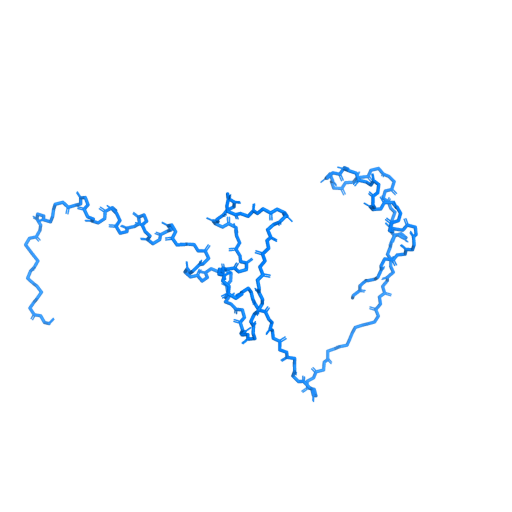 72 ? 1.147 -16.560 -7.657 1.00 98.12 72 LEU A O 1
ATOM 602 N N . ALA A 1 73 ? 1.521 -14.765 -6.363 1.00 97.81 73 ALA A N 1
ATOM 603 C CA . ALA A 1 73 ? 2.974 -14.896 -6.316 1.00 97.81 73 ALA A CA 1
ATOM 604 C C . ALA A 1 73 ? 3.556 -14.139 -5.113 1.00 97.81 73 ALA A C 1
ATOM 606 O O . ALA A 1 73 ? 2.916 -13.250 -4.548 1.00 97.81 73 ALA A O 1
ATOM 607 N N . ASN A 1 74 ? 4.792 -14.474 -4.734 1.00 97.69 74 ASN A N 1
ATOM 608 C CA . ASN A 1 74 ? 5.511 -13.764 -3.677 1.00 97.69 74 ASN A CA 1
ATOM 609 C C . ASN A 1 74 ? 6.063 -12.415 -4.183 1.00 97.69 74 ASN A C 1
ATOM 611 O O . ASN A 1 74 ? 6.554 -12.342 -5.315 1.00 97.69 74 ASN A O 1
ATOM 615 N N . PRO A 1 75 ? 6.019 -11.347 -3.366 1.00 97.94 75 PRO A N 1
ATOM 616 C CA . PRO A 1 75 ? 6.538 -10.040 -3.742 1.00 97.94 75 PRO A CA 1
ATOM 617 C C . PRO A 1 75 ? 8.062 -10.050 -3.825 1.00 97.94 75 PRO A C 1
ATOM 619 O O . PRO A 1 75 ? 8.749 -10.656 -3.005 1.00 97.94 75 PRO A O 1
ATOM 622 N N . LYS A 1 76 ? 8.582 -9.323 -4.812 1.00 97.81 76 LYS A N 1
ATOM 623 C CA . LYS A 1 76 ? 10.009 -9.013 -4.930 1.00 97.81 76 LYS A CA 1
ATOM 624 C C . LYS A 1 76 ? 10.408 -7.947 -3.906 1.00 97.81 76 LYS A C 1
ATOM 626 O O . LYS A 1 76 ? 9.583 -7.114 -3.533 1.00 97.81 76 LYS A O 1
ATOM 631 N N . GLU A 1 77 ? 11.653 -7.980 -3.447 1.00 97.81 77 GLU A N 1
ATOM 632 C CA . GLU A 1 77 ? 12.217 -7.025 -2.495 1.00 97.81 77 GLU A CA 1
ATOM 633 C C . GLU A 1 77 ? 12.333 -5.615 -3.084 1.00 97.81 77 GLU A C 1
ATOM 635 O O . GLU A 1 77 ? 12.427 -5.433 -4.293 1.00 97.81 77 GLU A O 1
ATOM 640 N N . PHE A 1 78 ? 12.382 -4.593 -2.226 1.00 98.19 78 PHE A N 1
ATOM 641 C CA . PHE A 1 78 ? 12.282 -3.186 -2.638 1.00 98.19 78 PHE A CA 1
ATOM 642 C C . PHE A 1 78 ? 13.273 -2.765 -3.744 1.00 98.19 78 PHE A C 1
ATOM 644 O O . PHE A 1 78 ? 12.914 -1.962 -4.604 1.00 98.19 78 PHE A O 1
ATOM 651 N N . TYR A 1 79 ? 14.494 -3.311 -3.748 1.00 97.94 79 TYR A N 1
ATOM 652 C CA . TYR A 1 79 ? 15.554 -2.986 -4.714 1.00 97.94 79 TYR A CA 1
ATOM 653 C C . TYR A 1 79 ? 15.733 -4.031 -5.822 1.00 97.94 79 TYR A C 1
ATOM 655 O O . TYR A 1 79 ? 16.756 -4.013 -6.518 1.00 97.94 79 TYR A O 1
ATOM 663 N N . HIS A 1 80 ? 14.762 -4.919 -6.026 1.00 98.06 80 HIS A N 1
ATOM 664 C CA . HIS A 1 80 ? 14.807 -5.862 -7.135 1.00 98.06 80 HIS A CA 1
ATOM 665 C C . HIS A 1 80 ? 14.943 -5.109 -8.471 1.00 98.06 80 HIS A C 1
ATOM 667 O O . HIS A 1 80 ? 14.354 -4.045 -8.665 1.00 98.06 80 HIS A O 1
ATOM 673 N N . GLU A 1 81 ? 15.711 -5.654 -9.415 1.00 96.25 81 GLU A N 1
ATOM 674 C CA . GLU A 1 81 ? 16.024 -5.027 -10.713 1.00 96.25 81 GLU A CA 1
ATOM 675 C C . GLU A 1 81 ? 14.792 -4.514 -11.482 1.00 96.25 81 GLU A C 1
ATOM 677 O O . GLU A 1 81 ? 14.784 -3.378 -11.952 1.00 96.25 81 GLU A O 1
ATOM 682 N N . VAL A 1 82 ? 13.702 -5.290 -11.507 1.00 95.94 82 VAL A N 1
ATOM 683 C CA . VAL A 1 82 ? 12.429 -4.928 -12.154 1.00 95.94 82 VAL A CA 1
A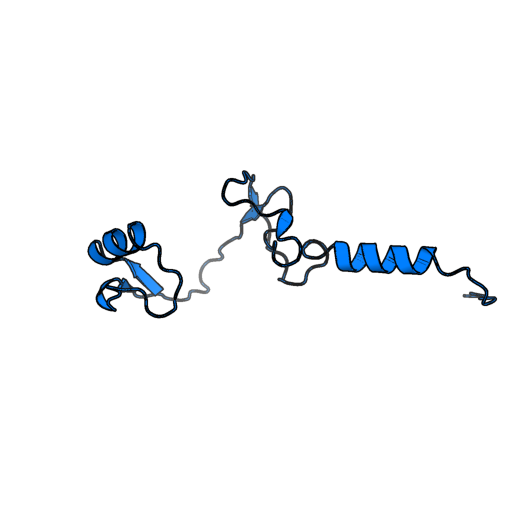TOM 684 C C . VAL A 1 82 ? 11.775 -3.665 -11.581 1.00 95.94 82 VAL A C 1
ATOM 686 O O . VAL A 1 82 ? 10.929 -3.064 -12.237 1.00 95.94 82 VAL A O 1
ATOM 689 N N . HIS A 1 83 ? 12.140 -3.248 -10.364 1.00 97.44 83 HIS A N 1
ATOM 690 C CA . HIS A 1 83 ? 11.647 -2.017 -9.740 1.00 97.44 83 HIS A CA 1
ATOM 691 C C . HIS A 1 83 ? 12.446 -0.780 -10.176 1.00 97.44 83 HIS A C 1
ATOM 693 O O . HIS A 1 83 ? 12.002 0.339 -9.935 1.00 97.44 83 HIS A O 1
ATOM 699 N N . ARG A 1 84 ? 13.610 -0.966 -10.815 1.00 96.50 84 ARG A N 1
ATOM 700 C CA . ARG A 1 84 ? 14.573 0.084 -11.190 1.00 96.50 84 ARG A CA 1
ATOM 701 C C . ARG A 1 84 ? 15.260 -0.184 -12.547 1.00 96.50 84 ARG A C 1
ATOM 703 O O . ARG A 1 84 ? 16.485 -0.095 -12.636 1.00 96.50 84 ARG A O 1
ATOM 710 N N . PRO A 1 85 ? 14.504 -0.491 -13.619 1.00 95.12 85 PRO A N 1
ATOM 711 C CA . PRO A 1 85 ? 15.075 -0.909 -14.904 1.00 95.12 85 PRO A CA 1
ATOM 712 C C . PRO A 1 85 ? 15.980 0.155 -15.543 1.00 95.12 85 PRO A C 1
ATOM 714 O O . PRO A 1 85 ? 16.959 -0.186 -16.200 1.00 95.12 85 PRO A O 1
ATOM 717 N N . SER A 1 86 ? 15.705 1.444 -15.311 1.00 94.25 86 SER A N 1
ATOM 718 C CA . SER A 1 86 ? 16.522 2.550 -15.824 1.00 94.25 86 SER A CA 1
ATOM 719 C C . SER A 1 86 ? 17.967 2.506 -15.331 1.00 94.25 86 SER A C 1
ATOM 721 O O . SER A 1 86 ? 18.860 2.866 -16.086 1.00 94.25 86 SER A O 1
ATOM 723 N N . HIS A 1 87 ? 18.230 2.025 -14.111 1.00 95.19 87 HIS A N 1
ATOM 724 C CA . HIS A 1 87 ? 19.602 1.910 -13.606 1.00 95.19 87 HIS A CA 1
ATOM 725 C C . HIS A 1 87 ? 20.445 0.952 -14.458 1.00 95.19 87 HIS A C 1
ATOM 727 O O . HIS A 1 87 ? 21.628 1.198 -14.655 1.00 95.19 87 HIS A O 1
ATOM 733 N N . PHE A 1 88 ? 19.830 -0.105 -14.992 1.00 94.44 88 PHE A N 1
ATOM 734 C CA . PHE A 1 88 ? 20.504 -1.102 -15.822 1.00 94.44 88 PHE A CA 1
ATOM 735 C C . PHE A 1 88 ? 20.578 -0.660 -17.284 1.00 94.44 88 PHE A C 1
ATOM 737 O O . PHE A 1 88 ? 21.636 -0.743 -17.898 1.00 94.44 88 PHE A O 1
ATOM 744 N N . LEU A 1 89 ? 19.478 -0.126 -17.826 1.00 92.88 89 LEU A N 1
ATOM 745 C CA . LEU A 1 89 ? 19.436 0.356 -19.209 1.00 92.88 89 LEU A CA 1
ATOM 746 C C . LEU A 1 89 ? 20.394 1.532 -19.431 1.00 92.88 89 LEU A C 1
ATOM 748 O O . LEU A 1 89 ? 21.120 1.550 -20.418 1.00 92.88 89 LEU A O 1
ATOM 752 N N . ASN A 1 90 ? 20.451 2.481 -18.495 1.00 91.88 90 ASN A N 1
ATOM 753 C CA . ASN A 1 90 ? 21.368 3.616 -18.599 1.00 91.88 90 ASN A CA 1
ATOM 754 C C . ASN A 1 90 ? 22.833 3.174 -18.507 1.00 91.88 90 ASN A C 1
ATOM 756 O O . ASN A 1 90 ? 23.680 3.743 -19.185 1.00 91.88 90 ASN A O 1
ATOM 760 N N . PHE A 1 91 ? 23.131 2.163 -17.687 1.00 90.94 91 PHE A N 1
ATOM 761 C CA . PHE A 1 91 ? 24.474 1.598 -17.606 1.00 90.94 91 PHE A CA 1
ATOM 762 C C . PHE A 1 91 ? 24.885 0.938 -18.932 1.00 90.94 91 PHE A C 1
ATOM 764 O O . PHE A 1 91 ? 25.969 1.214 -19.434 1.00 90.94 91 PHE A O 1
ATOM 771 N N . ALA A 1 92 ? 23.999 0.144 -19.540 1.00 90.50 92 ALA A N 1
ATOM 772 C CA . ALA A 1 92 ? 24.260 -0.490 -20.834 1.00 90.50 92 ALA A CA 1
ATOM 773 C C . ALA A 1 92 ? 24.486 0.535 -21.963 1.00 90.50 92 ALA A C 1
ATOM 775 O O . ALA A 1 92 ? 25.405 0.377 -22.761 1.00 90.50 92 ALA A O 1
ATOM 776 N N . LEU A 1 93 ? 23.711 1.626 -21.988 1.00 87.81 93 LEU A N 1
ATOM 777 C CA . LEU A 1 93 ? 23.875 2.701 -22.977 1.00 87.81 93 LEU A CA 1
ATOM 778 C C . LEU A 1 93 ? 25.232 3.412 -22.880 1.00 87.81 93 LEU A C 1
ATOM 780 O O . LEU A 1 93 ? 25.767 3.849 -23.895 1.00 87.81 93 LEU A O 1
ATOM 784 N N . LEU A 1 94 ? 25.795 3.540 -21.675 1.00 81.00 94 LEU A N 1
ATOM 785 C CA . LEU A 1 94 ? 27.129 4.119 -21.493 1.00 81.00 94 LEU A CA 1
ATOM 786 C C . LEU A 1 94 ? 28.222 3.207 -22.066 1.00 81.00 94 LEU A C 1
ATOM 788 O O . LEU A 1 94 ? 29.181 3.707 -22.644 1.00 81.00 94 LEU A O 1
ATOM 792 N N . GLN A 1 95 ? 28.048 1.888 -21.958 1.00 71.25 95 GLN A N 1
ATOM 793 C CA . GLN A 1 95 ? 28.996 0.907 -22.484 1.00 71.25 95 GLN A CA 1
ATOM 794 C C . GLN A 1 95 ? 29.029 0.886 -24.022 1.00 71.25 95 GLN A C 1
ATOM 796 O O . GLN A 1 95 ? 30.098 0.737 -24.602 1.00 71.25 95 GLN A O 1
ATOM 801 N N . GLU A 1 96 ? 27.894 1.079 -24.699 1.00 65.31 96 GLU A N 1
ATOM 802 C CA . GLU A 1 96 ? 27.843 1.133 -26.173 1.00 65.31 96 GLU A CA 1
ATOM 803 C C . GLU A 1 96 ? 28.540 2.375 -26.766 1.00 65.31 96 GLU A C 1
ATOM 805 O O . GLU A 1 96 ? 28.948 2.360 -27.927 1.00 65.31 96 GLU A O 1
ATOM 810 N N . GLY A 1 97 ? 28.692 3.451 -25.983 1.00 59.81 97 GLY A N 1
ATOM 811 C CA . GLY A 1 97 ? 29.380 4.681 -26.391 1.00 59.81 97 GLY A CA 1
ATOM 812 C C . GLY A 1 97 ? 30.901 4.656 -26.207 1.00 59.81 97 GLY A C 1
ATOM 813 O O . GLY A 1 97 ? 31.592 5.531 -26.737 1.00 59.81 97 GLY A O 1
ATOM 814 N N . GLU A 1 98 ? 31.440 3.674 -25.482 1.00 60.31 98 GLU A N 1
ATOM 815 C CA . GLU A 1 98 ? 32.882 3.468 -25.368 1.00 60.31 98 GLU A CA 1
ATOM 816 C C . GLU A 1 98 ? 33.376 2.693 -26.595 1.00 60.31 98 GLU A C 1
ATOM 818 O O . GLU A 1 98 ? 33.189 1.484 -26.724 1.00 60.31 98 GLU A O 1
ATOM 823 N N . VAL A 1 99 ? 34.035 3.395 -27.522 1.00 57.28 99 VAL A N 1
ATOM 824 C CA . VAL A 1 99 ? 34.839 2.741 -28.560 1.00 57.28 99 VAL A CA 1
ATOM 825 C C . VAL A 1 99 ? 35.917 1.936 -27.838 1.00 57.28 99 VAL A C 1
ATOM 827 O O . VAL A 1 99 ? 36.849 2.512 -27.275 1.00 57.28 99 VAL A O 1
ATOM 830 N N . TYR A 1 100 ? 35.769 0.612 -27.825 1.00 60.53 100 TYR A N 1
ATOM 831 C CA . TYR A 1 100 ? 36.746 -0.326 -27.281 1.00 60.53 100 TYR A CA 1
ATOM 832 C C . TYR A 1 100 ? 38.107 -0.127 -27.968 1.00 60.53 100 TYR A C 1
ATOM 834 O O . TYR A 1 100 ? 38.380 -0.704 -29.013 1.00 60.53 100 TYR A O 1
ATOM 842 N N . SER A 1 101 ? 38.959 0.716 -27.383 1.00 55.00 101 SER A N 1
ATOM 843 C CA . SER A 1 101 ? 40.348 0.944 -27.809 1.00 55.00 101 SER A CA 1
ATOM 844 C C . SER A 1 101 ? 41.353 0.189 -26.929 1.00 55.00 101 SER A C 1
ATOM 846 O O . SER A 1 101 ? 42.542 0.507 -26.930 1.00 55.00 101 SER A O 1
ATOM 848 N N . ALA A 1 102 ? 40.895 -0.781 -26.142 1.00 64.56 102 ALA A N 1
ATOM 849 C CA . ALA A 1 102 ? 41.772 -1.652 -25.378 1.00 64.56 102 ALA A CA 1
ATOM 850 C C . ALA A 1 102 ? 41.699 -3.054 -25.982 1.00 64.56 102 ALA A C 1
ATOM 852 O O . ALA A 1 102 ? 40.652 -3.697 -25.896 1.00 64.56 102 ALA A O 1
ATOM 853 N N . ASP A 1 103 ? 42.801 -3.498 -26.592 1.00 66.25 103 ASP A N 1
ATOM 854 C CA . ASP A 1 103 ? 42.989 -4.881 -27.029 1.00 66.25 103 ASP A CA 1
ATOM 855 C C . ASP A 1 103 ? 42.734 -5.804 -25.833 1.00 66.25 103 ASP A C 1
ATOM 857 O O . ASP A 1 103 ? 43.505 -5.840 -24.870 1.00 66.25 103 ASP A O 1
ATOM 861 N N . ARG A 1 104 ? 41.595 -6.497 -25.857 1.00 65.81 104 ARG A N 1
ATOM 862 C CA . ARG A 1 104 ? 41.168 -7.391 -24.785 1.00 65.81 104 ARG A CA 1
ATOM 863 C C . ARG A 1 104 ? 41.195 -8.818 -25.315 1.00 65.81 104 ARG A C 1
ATOM 865 O O . ARG A 1 104 ? 40.245 -9.274 -25.942 1.00 65.81 104 ARG A O 1
ATOM 872 N N . GLU A 1 105 ? 42.310 -9.504 -25.090 1.00 66.06 105 GLU A N 1
ATOM 873 C CA . GLU A 1 105 ? 42.415 -10.942 -25.332 1.00 66.06 105 GLU A CA 1
ATOM 874 C C . GLU A 1 105 ? 41.752 -11.695 -24.170 1.00 66.06 105 GLU A C 1
ATOM 876 O O . GLU A 1 105 ? 42.364 -11.904 -23.123 1.00 66.06 105 GLU A O 1
ATOM 881 N N . ASP A 1 106 ? 40.487 -12.090 -24.340 1.00 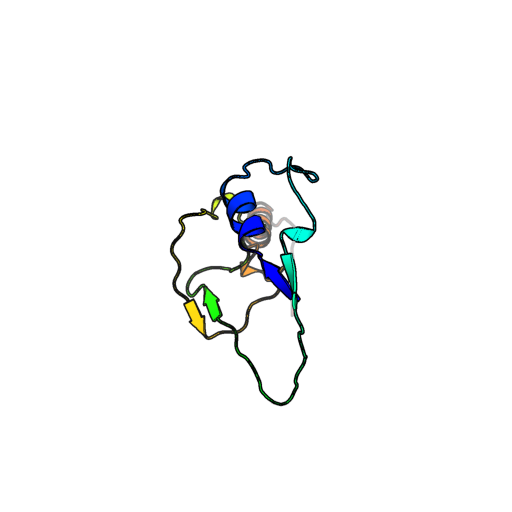67.81 106 ASP A N 1
ATOM 882 C CA . ASP A 1 106 ? 39.835 -13.059 -23.449 1.00 67.81 106 ASP A CA 1
ATOM 883 C C . ASP A 1 106 ? 40.166 -14.476 -23.939 1.00 67.81 106 ASP A C 1
ATOM 885 O O . ASP A 1 106 ? 39.476 -15.068 -24.768 1.00 67.81 106 ASP A O 1
ATOM 889 N N . LEU A 1 107 ? 41.304 -14.983 -23.464 1.00 59.31 107 LEU A N 1
ATOM 890 C CA . LEU A 1 107 ? 41.841 -16.310 -23.769 1.00 59.31 107 LEU A CA 1
ATOM 891 C C . LEU A 1 107 ? 41.443 -17.362 -22.721 1.00 59.31 107 LEU A C 1
ATOM 893 O O . LEU A 1 107 ? 42.272 -18.205 -22.407 1.00 59.31 107 LEU A O 1
ATOM 897 N N . TYR A 1 108 ? 40.222 -17.341 -22.174 1.00 57.00 108 TYR A N 1
ATOM 898 C CA . TYR A 1 108 ? 39.683 -18.443 -21.353 1.00 57.00 108 TYR A CA 1
ATOM 899 C C . TYR A 1 108 ? 38.160 -18.548 -21.445 1.00 57.00 108 TYR A C 1
ATOM 901 O O . TYR A 1 108 ? 37.482 -17.532 -21.182 1.00 57.00 108 TYR A O 1
#

Foldseek 3Di:
DKDFDPVLVVCVVPFPDPDPDTPPDDPNRIDDDDDDDDPPDDDFDKAFPDAAPACPQPVVPDDPPDDTDIDGDDHDDNPPCRNHVCVVVVVVVVVVPDPPPDPDPPPD

InterPro domains:
  IPR012984 PROCT domain [PF08084] (1-106)
  IPR027652 Pre-mRNA-processing-splicing factor 8 [PTHR11140] (1-98)

Secondary structure (DSSP, 8-state):
-EEE-HHHHHHHHH----SSS-TT--GGGEEE------SSS----EEESSS-S--TT-GGG--TT----EEE-PPPPTT-GGG-HHHHHHHHHHHHTS---S------